Protein AF-A0A447MZA4-F1 (afdb_monomer_lite)

InterPro domains:
  IPR036866 Ribonuclease Z/Hydroxyacylglutathione hydrolase-like [G3DSA:3.60.15.10] (5-112)
  IPR050114 UPF0173/UPF0282/UlaG metal-dependent hydrolases [PTHR43546] (8-81)

Foldseek 3Di:
DEDEAEAFAAPPPDDDGDYLVVQQVVCQVVVHAEYEYDPRPDDPNGNDDNVSNVVVCVVPCVVVVRNYAYAYEDPPDDDDPPPCRPPRYDDDDPDCPCPPVDPDPDPDDPPD

Secondary structure (DSSP, 8-state):
-EEEEEB--PPTT---SB-HHHHHHHHHHTT-SEEEEESSSS-GGG---THHHHHHHHHHHHHHT---EE-B--TT----TTTTTT-SB-------TTTTSS----SSTT--

Structure (mmCIF, N/CA/C/O backbone):
data_AF-A0A447MZA4-F1
#
_entry.id   AF-A0A447MZA4-F1
#
loop_
_atom_site.group_PDB
_atom_site.id
_atom_site.type_symbol
_atom_site.label_atom_id
_atom_site.label_alt_id
_atom_site.label_comp_id
_atom_site.label_asym_id
_atom_site.label_entity_id
_atom_site.label_seq_id
_atom_site.pdbx_PDB_ins_code
_atom_site.Cartn_x
_atom_site.Cartn_y
_atom_site.Cartn_z
_atom_site.occupancy
_atom_site.B_iso_or_equiv
_atom_site.auth_seq_id
_atom_site.auth_comp_id
_atom_site.auth_asym_id
_atom_site.auth_atom_id
_atom_site.pdbx_PDB_model_num
ATOM 1 N N . MET A 1 1 ? -17.220 -7.919 -2.724 1.00 57.03 1 MET A N 1
ATOM 2 C CA . MET A 1 1 ? -17.164 -6.629 -3.440 1.00 57.03 1 MET A CA 1
ATOM 3 C C . MET A 1 1 ? -15.951 -5.874 -2.918 1.00 57.03 1 MET A C 1
ATOM 5 O O . MET A 1 1 ? -15.759 -5.883 -1.705 1.00 57.03 1 MET A O 1
ATOM 9 N N . SER A 1 2 ? -15.108 -5.330 -3.798 1.00 58.66 2 SER A N 1
ATOM 10 C CA . SER A 1 2 ? -13.998 -4.431 -3.444 1.00 58.66 2 SER A CA 1
ATOM 11 C C . SER A 1 2 ? -14.501 -2.986 -3.359 1.00 58.66 2 SER A C 1
ATOM 13 O O . SER A 1 2 ? -15.490 -2.643 -4.011 1.00 58.66 2 SER A O 1
ATOM 15 N N . ARG A 1 3 ? -13.853 -2.142 -2.546 1.00 74.75 3 ARG A N 1
ATOM 16 C CA . ARG A 1 3 ? -14.125 -0.695 -2.491 1.00 74.75 3 ARG A CA 1
ATOM 17 C C . ARG A 1 3 ? -12.820 0.106 -2.458 1.00 74.75 3 ARG A C 1
ATOM 19 O O . ARG A 1 3 ? -11.914 -0.241 -1.700 1.00 74.75 3 ARG A O 1
ATOM 26 N N . SER A 1 4 ? -12.763 1.164 -3.266 1.00 69.44 4 SER A N 1
ATOM 27 C CA . SER A 1 4 ? -11.599 2.049 -3.428 1.00 69.44 4 SER A CA 1
ATOM 28 C C . SER A 1 4 ? -11.858 3.402 -2.785 1.00 69.44 4 SER A C 1
ATOM 30 O O . SER A 1 4 ? -12.952 3.941 -2.958 1.00 69.44 4 SER A O 1
ATOM 32 N N . VAL A 1 5 ? -10.894 3.930 -2.021 1.00 73.62 5 VAL A N 1
ATOM 33 C CA . VAL A 1 5 ? -11.115 5.094 -1.143 1.00 73.62 5 VAL A CA 1
ATOM 34 C C . VAL A 1 5 ? -9.938 6.081 -1.049 1.00 73.62 5 VAL A C 1
ATOM 36 O O . VAL A 1 5 ? -8.780 5.677 -1.019 1.00 73.62 5 VAL A O 1
ATOM 39 N N . LEU A 1 6 ? -10.269 7.380 -0.988 1.00 71.12 6 LEU A N 1
ATOM 40 C CA . LEU A 1 6 ? -9.344 8.514 -0.916 1.00 71.12 6 LEU A CA 1
ATOM 41 C C . LEU A 1 6 ? -8.501 8.500 0.370 1.00 71.12 6 LEU A C 1
ATOM 43 O O . LEU A 1 6 ? -9.049 8.517 1.471 1.00 71.12 6 LEU A O 1
ATOM 47 N N . THR A 1 7 ? -7.181 8.558 0.228 1.00 77.19 7 THR A N 1
ATOM 48 C CA . THR A 1 7 ? -6.204 8.637 1.329 1.00 77.19 7 THR A CA 1
ATOM 49 C C . THR A 1 7 ? -5.083 9.623 0.975 1.00 77.19 7 THR A C 1
ATOM 51 O O . THR A 1 7 ? -4.893 9.940 -0.198 1.00 77.19 7 THR A O 1
ATOM 54 N N . GLY A 1 8 ? -4.387 10.155 1.976 1.00 77.25 8 GLY A N 1
ATOM 55 C CA . GLY A 1 8 ? -3.276 11.094 1.817 1.00 77.25 8 GLY A CA 1
ATOM 56 C C . GLY A 1 8 ? -2.870 11.695 3.161 1.00 77.25 8 GLY A C 1
ATOM 57 O O . GLY A 1 8 ? -3.692 11.745 4.079 1.00 77.25 8 GLY A O 1
ATOM 58 N N . GLU A 1 9 ? -1.624 12.156 3.270 1.00 87.94 9 GLU A N 1
ATOM 59 C CA . GLU A 1 9 ? -1.109 12.755 4.502 1.00 87.94 9 GLU A CA 1
ATOM 60 C C . GLU A 1 9 ? -1.449 14.241 4.494 1.00 87.94 9 GLU A C 1
ATOM 62 O O . GLU A 1 9 ? -0.945 15.010 3.675 1.00 87.94 9 GLU A O 1
ATOM 67 N N . ASN A 1 10 ? -2.383 14.646 5.353 1.00 89.19 10 ASN A N 1
ATOM 68 C CA . ASN A 1 10 ? -2.886 16.013 5.331 1.00 89.19 10 ASN A CA 1
ATOM 69 C C . ASN A 1 10 ? -1.829 16.993 5.880 1.00 89.19 10 ASN A C 1
ATOM 71 O O . ASN A 1 10 ? -1.351 16.800 7.001 1.00 89.19 10 ASN A O 1
ATOM 75 N N . PRO A 1 11 ? -1.521 18.101 5.176 1.00 90.12 11 PRO A N 1
ATOM 76 C CA . PRO A 1 11 ? -0.707 19.175 5.733 1.00 90.12 11 PRO A CA 1
ATOM 77 C C . PRO A 1 11 ? -1.287 19.725 7.037 1.00 90.12 11 PRO A C 1
ATOM 79 O O . PRO A 1 11 ? -2.503 19.757 7.240 1.00 90.12 11 PRO A O 1
ATOM 82 N N . ARG A 1 12 ? -0.417 20.238 7.912 1.00 88.62 12 ARG A N 1
ATOM 83 C CA . ARG A 1 12 ? -0.834 20.828 9.190 1.00 88.62 12 ARG A CA 1
ATOM 84 C C . ARG A 1 12 ? -1.907 21.903 8.974 1.00 88.62 12 ARG A C 1
ATOM 86 O O . ARG A 1 12 ? -1.669 22.893 8.291 1.00 88.62 12 ARG A O 1
ATOM 93 N N . GLY A 1 13 ? -3.053 21.730 9.633 1.00 90.62 13 GLY A N 1
ATOM 94 C CA . GLY A 1 13 ? -4.180 22.665 9.558 1.00 90.62 13 GLY A CA 1
ATOM 95 C C . GLY A 1 13 ? -5.139 22.420 8.389 1.00 90.62 13 GLY A C 1
ATOM 96 O O . GLY A 1 13 ? -6.087 23.183 8.238 1.00 90.62 13 GLY A O 1
ATOM 97 N N . ILE A 1 14 ? -4.925 21.367 7.595 1.00 91.94 14 ILE A N 1
ATOM 98 C CA . ILE A 1 14 ? -5.808 20.943 6.505 1.00 91.94 14 ILE A CA 1
ATOM 99 C C . ILE A 1 14 ? -6.418 19.579 6.843 1.00 91.94 14 ILE A C 1
ATOM 101 O O . ILE A 1 14 ? -5.805 18.743 7.503 1.00 91.94 14 ILE A O 1
ATOM 105 N N . THR A 1 15 ? -7.652 19.341 6.404 1.00 91.12 15 THR A N 1
ATOM 106 C CA . THR A 1 15 ? -8.291 18.021 6.461 1.00 91.12 15 THR A CA 1
ATOM 107 C C . THR A 1 15 ? -9.087 17.819 5.183 1.00 91.12 15 THR A C 1
ATOM 109 O O . THR A 1 15 ? -10.163 18.382 5.020 1.00 91.12 15 THR A O 1
ATOM 112 N N . ASP A 1 16 ? -8.517 17.045 4.266 1.00 93.31 16 ASP A N 1
ATOM 113 C CA . ASP A 1 16 ? -9.056 16.821 2.920 1.00 93.31 16 ASP A CA 1
ATOM 114 C C . ASP A 1 16 ? -9.038 15.329 2.519 1.00 93.31 16 ASP A C 1
ATOM 116 O O . ASP A 1 16 ? -9.764 14.897 1.621 1.00 93.31 16 ASP A O 1
ATOM 120 N N . LYS A 1 17 ? -8.234 14.502 3.202 1.00 92.19 17 LYS A N 1
ATOM 121 C CA . LYS A 1 17 ? -8.124 13.051 2.991 1.00 92.19 17 LYS A CA 1
ATOM 122 C C . LYS A 1 17 ? -8.322 12.278 4.290 1.00 92.19 17 LYS A C 1
ATOM 124 O O . LYS A 1 17 ? -8.039 12.787 5.373 1.00 92.19 17 LYS A O 1
ATOM 129 N N . MET A 1 18 ? -8.806 11.042 4.181 1.00 95.38 18 MET A N 1
ATOM 130 C CA . MET A 1 18 ? -8.933 10.155 5.339 1.00 95.38 18 MET A CA 1
ATOM 131 C C . MET A 1 18 ? -7.573 9.639 5.803 1.00 95.38 18 MET A C 1
ATOM 133 O O . MET A 1 18 ? -6.700 9.339 4.984 1.00 95.38 18 MET A O 1
ATOM 137 N N . THR A 1 19 ? -7.445 9.485 7.121 1.00 95.56 19 THR A N 1
ATOM 138 C CA . THR A 1 19 ? -6.277 8.871 7.761 1.00 95.56 19 THR A CA 1
ATOM 139 C C . THR A 1 19 ? -6.246 7.359 7.532 1.00 95.56 19 THR A C 1
ATOM 141 O O . THR A 1 19 ? -7.270 6.730 7.246 1.00 95.56 19 THR A O 1
ATOM 144 N N . SER A 1 20 ? -5.082 6.745 7.730 1.00 96.19 20 SER A N 1
ATOM 145 C CA . SER A 1 20 ? -4.882 5.289 7.710 1.00 96.19 20 SER A CA 1
ATOM 146 C C . SER A 1 20 ? -5.880 4.528 8.607 1.00 96.19 20 SER A C 1
ATOM 148 O O . SER A 1 20 ? -6.455 3.510 8.211 1.00 96.19 20 SER A O 1
ATOM 150 N N . ALA A 1 21 ? -6.143 5.045 9.809 1.00 97.31 21 ALA A N 1
ATOM 151 C CA . ALA A 1 21 ? -7.074 4.468 10.767 1.00 97.31 21 ALA A CA 1
ATOM 152 C C . ALA A 1 21 ? -8.530 4.580 10.296 1.00 97.31 21 ALA A C 1
ATOM 154 O O . ALA A 1 21 ? -9.302 3.632 10.475 1.00 97.31 21 ALA A O 1
ATOM 155 N N . ASP A 1 22 ? -8.903 5.702 9.675 1.00 97.25 22 ASP A N 1
ATOM 156 C CA . ASP A 1 22 ? -10.252 5.904 9.144 1.00 97.25 22 ASP A CA 1
ATOM 157 C C . ASP A 1 22 ? -10.531 5.004 7.938 1.00 97.25 22 ASP A C 1
ATOM 159 O O . ASP A 1 22 ? -11.633 4.468 7.833 1.00 97.25 22 ASP A O 1
ATOM 163 N N . ILE A 1 23 ? -9.526 4.723 7.098 1.00 97.00 23 ILE A N 1
ATOM 164 C CA . ILE A 1 23 ? -9.644 3.734 6.014 1.00 97.00 23 ILE A CA 1
ATOM 165 C C . ILE A 1 23 ? -10.037 2.353 6.564 1.00 97.00 23 ILE A C 1
ATOM 167 O O . ILE A 1 23 ? -10.928 1.701 6.013 1.00 97.00 23 ILE A O 1
ATOM 171 N N . LEU A 1 24 ? -9.437 1.912 7.676 1.00 97.88 24 LEU A N 1
ATOM 172 C CA . LEU A 1 24 ? -9.789 0.635 8.312 1.00 97.88 24 LEU A CA 1
ATOM 173 C C . LEU A 1 24 ? -11.201 0.653 8.911 1.00 97.88 24 LEU A C 1
ATOM 175 O O . LEU A 1 24 ? -11.964 -0.288 8.698 1.00 97.88 24 LEU A O 1
ATOM 179 N N . ARG A 1 25 ? -11.570 1.730 9.615 1.00 97.88 25 ARG A N 1
ATOM 180 C CA . ARG A 1 25 ? -12.918 1.889 10.197 1.00 97.88 25 ARG A CA 1
ATOM 181 C C . ARG A 1 25 ? -14.000 1.909 9.126 1.00 97.88 25 ARG A C 1
ATOM 183 O O . ARG A 1 25 ? -15.082 1.354 9.302 1.00 97.88 25 ARG A O 1
ATOM 190 N N . MET A 1 26 ? -13.715 2.543 7.999 1.00 97.62 26 MET A N 1
ATOM 191 C CA . MET A 1 26 ? -14.635 2.597 6.879 1.00 97.62 26 MET A CA 1
ATOM 192 C C . MET A 1 26 ? -14.741 1.234 6.182 1.00 97.62 26 MET A C 1
ATOM 194 O O . MET A 1 26 ? -15.845 0.824 5.826 1.00 97.62 26 MET A O 1
ATOM 198 N N . ALA A 1 27 ? -13.639 0.499 6.019 1.00 97.50 27 ALA A N 1
ATOM 199 C CA . ALA A 1 27 ? -13.677 -0.857 5.476 1.00 97.50 27 ALA A CA 1
ATOM 200 C C . ALA A 1 27 ? -14.528 -1.804 6.342 1.00 97.50 27 ALA A C 1
ATOM 202 O O . ALA A 1 27 ? -15.351 -2.552 5.805 1.00 97.50 27 ALA A O 1
ATOM 203 N N . GLU A 1 28 ? -14.382 -1.712 7.666 1.00 97.75 28 GLU A N 1
ATOM 204 C CA . GLU A 1 28 ? -15.240 -2.386 8.644 1.00 97.75 28 GLU A CA 1
ATOM 205 C C . GLU A 1 28 ? -16.710 -1.971 8.481 1.00 97.75 28 GLU A C 1
ATOM 207 O O . GLU A 1 28 ? -17.568 -2.822 8.258 1.00 97.75 28 GLU A O 1
ATOM 212 N N . SER A 1 29 ? -16.999 -0.666 8.482 1.00 97.75 29 SER A N 1
ATOM 213 C CA . SER A 1 29 ? -18.369 -0.134 8.379 1.00 97.75 29 SER A CA 1
ATOM 214 C C . SER A 1 29 ? -19.083 -0.544 7.087 1.00 97.75 29 SER A C 1
ATOM 216 O O . SER A 1 29 ? -20.292 -0.763 7.075 1.00 97.75 29 SER A O 1
ATOM 218 N N . LEU A 1 30 ? -18.344 -0.660 5.982 1.00 97.12 30 LEU A N 1
ATOM 219 C CA . LEU A 1 30 ? -18.890 -1.055 4.684 1.00 97.12 30 LEU A CA 1
ATOM 220 C C . LEU A 1 30 ? -18.976 -2.576 4.500 1.00 97.12 30 LEU A C 1
ATOM 222 O O . LEU A 1 30 ? -19.441 -3.018 3.447 1.00 97.12 30 LEU A O 1
ATOM 226 N N . ASN A 1 31 ? -18.518 -3.375 5.474 1.00 96.88 31 ASN A N 1
ATOM 227 C CA . ASN A 1 31 ? -18.420 -4.834 5.380 1.00 96.88 31 ASN A CA 1
ATOM 228 C C . ASN A 1 31 ? -17.760 -5.301 4.068 1.00 96.88 31 ASN A C 1
ATOM 230 O O . ASN A 1 31 ? -18.186 -6.276 3.434 1.00 96.88 31 ASN A O 1
ATOM 234 N N . THR A 1 32 ? -16.728 -4.574 3.624 1.00 97.19 32 THR A N 1
ATOM 235 C CA . THR A 1 32 ? -16.012 -4.911 2.388 1.00 97.19 32 THR A CA 1
ATOM 236 C C . THR A 1 32 ? -15.219 -6.209 2.554 1.00 97.19 32 THR A C 1
ATOM 238 O O . THR A 1 32 ? -15.065 -6.735 3.653 1.00 97.19 32 THR A O 1
ATOM 241 N N . LYS A 1 33 ? -14.719 -6.755 1.444 1.00 98.06 33 LYS A N 1
ATOM 242 C CA . LYS A 1 33 ? -13.740 -7.857 1.465 1.00 98.06 33 LYS A CA 1
ATOM 243 C C . LYS A 1 33 ? -12.326 -7.378 1.167 1.00 98.06 33 LYS A C 1
ATOM 245 O O . LYS A 1 33 ? -11.371 -7.957 1.672 1.00 98.06 33 LYS A O 1
ATOM 250 N N . VAL A 1 34 ? -12.204 -6.306 0.391 1.00 98.06 34 VAL A N 1
ATOM 251 C CA . VAL A 1 34 ? -10.929 -5.672 0.052 1.00 98.06 34 VAL A CA 1
ATOM 252 C C . VAL A 1 34 ? -11.096 -4.162 0.161 1.00 98.06 34 VAL A C 1
ATOM 254 O O . VAL A 1 34 ? -12.107 -3.623 -0.308 1.00 98.06 34 VAL A O 1
ATOM 257 N N . VAL A 1 35 ? -10.124 -3.494 0.778 1.00 98.06 35 VAL A N 1
ATOM 258 C CA . VAL A 1 35 ? -10.022 -2.030 0.821 1.00 98.06 35 VAL A CA 1
ATOM 259 C C . VAL A 1 35 ? -8.785 -1.579 0.050 1.00 98.06 35 VAL A C 1
ATOM 261 O O . VAL A 1 35 ? -7.690 -2.076 0.300 1.00 98.06 35 VAL A O 1
ATOM 264 N N . ILE A 1 36 ? -8.976 -0.665 -0.904 1.00 97.81 36 ILE A N 1
ATOM 265 C CA . ILE A 1 36 ? -7.915 -0.174 -1.793 1.00 97.81 36 ILE A CA 1
ATOM 266 C C . ILE A 1 36 ? -7.751 1.341 -1.587 1.00 97.81 36 ILE A C 1
ATOM 268 O O . ILE A 1 36 ? -8.653 2.092 -1.974 1.00 97.81 36 ILE A O 1
ATOM 272 N N . PRO A 1 37 ? -6.654 1.822 -0.975 1.00 96.38 37 PRO A N 1
ATOM 273 C CA . PRO A 1 37 ? -6.345 3.248 -0.942 1.00 96.38 37 PRO A CA 1
ATOM 274 C C . PRO A 1 37 ? -6.058 3.790 -2.356 1.00 96.38 37 PRO A C 1
ATOM 276 O O . PRO A 1 37 ? -5.312 3.174 -3.110 1.00 96.38 37 PRO A O 1
ATOM 279 N N . PHE A 1 38 ? -6.605 4.957 -2.711 1.00 93.88 38 PHE A N 1
ATOM 280 C CA . PHE 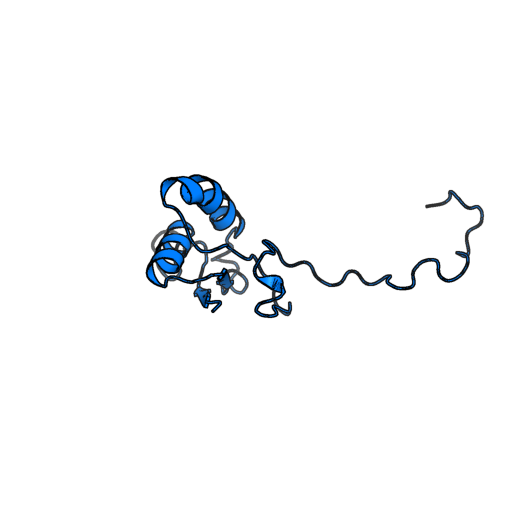A 1 38 ? -6.268 5.718 -3.930 1.00 93.88 38 PHE A CA 1
ATOM 281 C C . PHE A 1 38 ? -6.204 7.226 -3.635 1.00 93.88 38 PHE A C 1
ATOM 283 O O . PHE A 1 38 ? -6.542 7.644 -2.527 1.00 93.88 38 PHE A O 1
ATOM 290 N N . HIS A 1 39 ? -5.759 8.039 -4.600 1.00 94.19 39 HIS A N 1
ATOM 291 C CA . HIS A 1 39 ? -5.590 9.498 -4.484 1.00 94.19 39 HIS A CA 1
ATOM 292 C C . HIS A 1 39 ? -4.441 9.945 -3.546 1.00 94.19 39 HIS A C 1
ATOM 294 O O . HIS A 1 39 ? -4.190 11.140 -3.391 1.00 94.19 39 HIS A O 1
ATOM 300 N N . HIS A 1 40 ? -3.677 9.012 -2.977 1.00 91.56 40 HIS A N 1
ATOM 301 C CA . HIS A 1 40 ? -2.423 9.324 -2.274 1.00 91.56 40 HIS A CA 1
ATOM 302 C C . HIS A 1 40 ? -1.257 9.606 -3.240 1.00 91.56 40 HIS A C 1
ATOM 304 O O . HIS A 1 40 ? -0.180 10.005 -2.814 1.00 91.56 40 HIS A O 1
ATOM 310 N N . ASP A 1 41 ? -1.462 9.370 -4.534 1.00 89.94 41 ASP A N 1
ATOM 311 C CA . ASP A 1 41 ? -0.449 9.322 -5.587 1.00 89.94 41 ASP A CA 1
ATOM 312 C C . ASP A 1 41 ? -0.254 10.648 -6.340 1.00 89.94 41 ASP A C 1
ATOM 314 O O . ASP A 1 41 ? 0.791 10.863 -6.948 1.00 89.94 41 ASP A O 1
ATOM 318 N N . ILE A 1 42 ? -1.250 11.539 -6.320 1.00 92.44 42 ILE A N 1
ATOM 319 C CA . ILE A 1 42 ? -1.350 12.616 -7.318 1.00 92.44 42 ILE A CA 1
ATOM 320 C C . ILE A 1 42 ? -0.797 13.975 -6.849 1.00 92.44 42 ILE A C 1
ATOM 322 O O . ILE A 1 42 ? -0.500 14.836 -7.675 1.00 92.44 42 ILE A O 1
ATOM 326 N N . TRP A 1 43 ? -0.654 14.185 -5.535 1.00 92.81 43 TRP A N 1
ATOM 327 C CA . TRP A 1 43 ? -0.282 15.479 -4.948 1.00 92.81 43 TRP A CA 1
ATOM 328 C C . TRP A 1 43 ? 0.964 15.361 -4.071 1.00 92.81 43 TRP A C 1
ATOM 330 O O . TRP A 1 43 ? 0.948 14.690 -3.041 1.00 92.81 43 TRP A O 1
ATOM 340 N N . SER A 1 44 ? 2.031 16.076 -4.434 1.00 91.00 44 SER A N 1
ATOM 341 C CA . SER A 1 44 ? 3.311 16.042 -3.712 1.00 91.00 44 SER A CA 1
ATOM 342 C C . SER A 1 44 ? 3.207 16.533 -2.265 1.00 91.00 44 SER A C 1
ATOM 344 O O . SER A 1 44 ? 3.846 15.981 -1.377 1.00 91.00 44 SER A O 1
ATOM 346 N N . ASN A 1 45 ? 2.363 17.532 -1.999 1.00 91.25 45 ASN A N 1
ATOM 347 C CA . ASN A 1 45 ? 2.113 18.056 -0.655 1.00 91.25 45 ASN A CA 1
ATOM 348 C C . ASN A 1 45 ? 1.229 17.145 0.217 1.00 91.25 45 ASN A C 1
ATOM 350 O O . ASN A 1 45 ? 1.000 17.485 1.372 1.00 91.25 45 ASN A O 1
ATOM 354 N N . PHE A 1 46 ? 0.745 16.022 -0.321 1.00 93.31 46 PHE A N 1
ATOM 355 C CA . PHE A 1 46 ? -0.024 14.999 0.397 1.00 93.31 46 PHE A CA 1
ATOM 356 C C . PHE A 1 46 ? 0.653 13.620 0.358 1.00 93.31 46 PHE A C 1
ATOM 358 O O . PHE A 1 46 ? -0.017 12.605 0.564 1.00 93.31 46 PHE A O 1
ATOM 365 N N . GLN A 1 47 ? 1.960 13.568 0.069 1.00 93.00 47 GLN A N 1
ATOM 366 C CA . GLN A 1 47 ? 2.717 12.320 -0.007 1.00 93.00 47 GLN A CA 1
ATOM 367 C C . GLN A 1 47 ? 2.497 11.476 1.258 1.00 93.00 47 GLN A C 1
ATOM 369 O O . GLN A 1 47 ? 2.887 11.871 2.354 1.00 93.00 47 GLN A O 1
ATOM 374 N N . ALA A 1 48 ? 1.873 10.312 1.083 1.00 93.25 48 ALA A N 1
ATOM 375 C CA . ALA A 1 48 ? 1.527 9.380 2.151 1.00 93.25 48 ALA A CA 1
ATOM 376 C C . ALA A 1 48 ? 2.257 8.045 1.992 1.00 93.25 48 ALA A C 1
ATOM 378 O O . ALA A 1 48 ? 2.693 7.692 0.894 1.00 93.25 48 ALA A O 1
ATOM 379 N N . ASP A 1 49 ? 2.317 7.283 3.085 1.00 96.00 49 ASP A N 1
ATOM 380 C CA . ASP A 1 49 ? 2.786 5.899 3.097 1.00 96.00 49 ASP A CA 1
ATOM 381 C C . ASP A 1 49 ? 1.607 4.918 3.289 1.00 96.00 49 ASP A C 1
ATOM 383 O O . ASP A 1 49 ? 1.110 4.742 4.407 1.00 96.00 49 ASP A O 1
ATOM 387 N N . PRO A 1 50 ? 1.148 4.226 2.226 1.00 95.69 50 PRO A N 1
ATOM 388 C CA . PRO A 1 50 ? 0.091 3.220 2.330 1.00 95.69 50 PRO A CA 1
ATOM 389 C C . PRO A 1 50 ? 0.421 2.040 3.259 1.00 95.69 50 PRO A C 1
ATOM 391 O O . PRO A 1 50 ? -0.504 1.344 3.693 1.00 95.69 50 PRO A O 1
ATOM 394 N N . GLN A 1 51 ? 1.696 1.800 3.597 1.00 97.62 51 GLN A N 1
ATOM 395 C CA . GLN A 1 51 ? 2.079 0.741 4.537 1.00 97.62 51 GLN A CA 1
ATOM 396 C C . GLN A 1 51 ? 1.539 0.987 5.945 1.00 97.62 51 GLN A C 1
ATOM 398 O O . GLN A 1 51 ? 1.300 0.032 6.685 1.00 97.62 51 GLN A O 1
ATOM 403 N N . GLU A 1 52 ? 1.231 2.2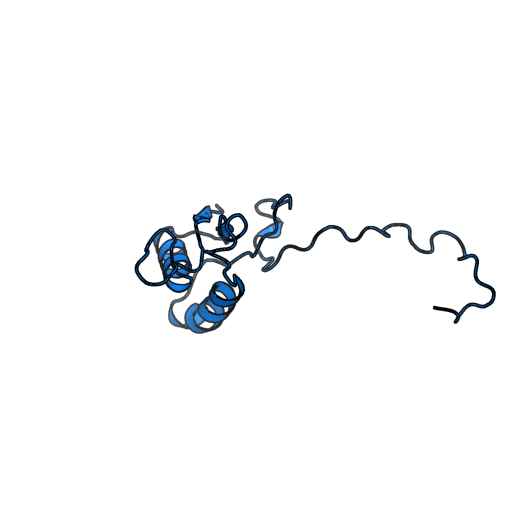33 6.307 1.00 97.81 52 GLU A N 1
ATOM 404 C CA . GLU A 1 52 ? 0.588 2.537 7.583 1.00 97.81 52 GLU A CA 1
ATOM 405 C C . GLU A 1 52 ? -0.746 1.781 7.739 1.00 97.81 52 GLU A C 1
ATOM 407 O O . GLU A 1 52 ? -1.032 1.200 8.790 1.00 97.81 52 GLU A O 1
ATOM 412 N N . ILE A 1 53 ? -1.534 1.686 6.660 1.00 97.69 53 ILE A N 1
ATOM 413 C CA . ILE A 1 53 ? -2.795 0.930 6.632 1.00 97.69 53 ILE A CA 1
ATOM 414 C C . ILE A 1 53 ? -2.524 -0.561 6.875 1.00 97.69 53 ILE A C 1
ATOM 416 O O . ILE A 1 53 ? -3.248 -1.206 7.636 1.00 97.69 53 ILE A O 1
ATOM 420 N N . ARG A 1 54 ? -1.476 -1.114 6.250 1.00 97.56 54 ARG A N 1
ATOM 421 C CA . ARG A 1 54 ? -1.080 -2.525 6.381 1.00 97.56 54 ARG A CA 1
ATOM 422 C C . ARG A 1 54 ? -0.661 -2.854 7.812 1.00 97.56 54 ARG A C 1
ATOM 424 O O . ARG A 1 54 ? -1.137 -3.850 8.362 1.00 97.56 54 ARG A O 1
ATOM 431 N N . VAL A 1 55 ? 0.179 -2.014 8.411 1.00 98.38 55 VAL A N 1
ATOM 432 C CA . VAL A 1 55 ? 0.671 -2.172 9.785 1.00 98.38 55 VAL A CA 1
ATOM 433 C C . VAL A 1 55 ? -0.482 -2.073 10.782 1.00 98.38 55 VAL A C 1
ATOM 435 O O . VAL A 1 55 ? -0.674 -2.978 11.595 1.00 98.38 55 VAL A O 1
ATOM 438 N N . LEU A 1 56 ? -1.316 -1.031 10.688 1.00 98.31 56 LEU A N 1
ATOM 439 C CA . LEU A 1 56 ? -2.471 -0.872 11.575 1.00 98.31 56 LEU A CA 1
ATOM 440 C C . LEU A 1 56 ? -3.489 -2.005 11.420 1.00 98.31 56 LEU A C 1
ATOM 442 O O . LEU A 1 56 ? -4.117 -2.402 12.406 1.00 98.31 56 LEU A O 1
ATOM 446 N N . TRP A 1 57 ? -3.662 -2.527 10.204 1.00 98.50 57 TRP A N 1
ATOM 447 C CA . TRP A 1 57 ? -4.510 -3.688 9.965 1.00 98.50 57 TRP A CA 1
ATOM 448 C C . TRP A 1 57 ? -3.962 -4.924 10.678 1.00 98.50 57 TRP A C 1
ATOM 450 O O . TRP A 1 57 ? -4.720 -5.560 11.405 1.00 98.50 57 TRP A O 1
ATOM 460 N N . GLU A 1 58 ? -2.663 -5.228 10.559 1.00 98.44 58 GLU A N 1
ATOM 461 C CA . GLU A 1 58 ? -2.043 -6.357 11.278 1.00 98.44 58 GLU A CA 1
ATOM 462 C C . GLU A 1 58 ? -2.221 -6.242 12.791 1.00 98.44 58 GLU A C 1
ATOM 464 O O . GLU A 1 58 ? -2.591 -7.208 13.452 1.00 98.44 58 GLU A O 1
ATOM 469 N N . MET A 1 59 ? -2.050 -5.039 13.340 1.00 98.56 59 MET A N 1
ATOM 470 C CA . MET A 1 59 ? -2.208 -4.802 14.776 1.00 98.56 59 MET A CA 1
ATOM 471 C C . MET A 1 59 ? -3.647 -5.005 15.283 1.00 98.56 59 MET A C 1
ATOM 473 O O . MET A 1 59 ? -3.847 -5.264 16.473 1.00 98.56 59 MET A O 1
ATOM 477 N N . LYS A 1 60 ? -4.662 -4.831 14.424 1.00 98.31 60 LYS A N 1
ATOM 478 C CA . LYS A 1 60 ? -6.079 -4.763 14.830 1.00 98.31 60 LYS A CA 1
ATOM 479 C C . LYS A 1 60 ? -6.932 -5.940 14.360 1.00 98.31 60 LYS A C 1
ATOM 481 O O . LYS A 1 60 ? -7.931 -6.233 15.021 1.00 98.31 60 LYS A O 1
ATOM 486 N N . LYS A 1 61 ? -6.567 -6.609 13.260 1.00 98.12 61 LYS A N 1
ATOM 487 C CA . LYS A 1 61 ? -7.427 -7.577 12.554 1.00 98.12 61 LYS A CA 1
ATOM 488 C C . LYS A 1 61 ? -7.945 -8.697 13.454 1.00 98.12 61 LYS A C 1
ATOM 490 O O . LYS A 1 61 ? -9.124 -9.017 13.375 1.00 98.12 61 LYS A O 1
ATOM 495 N N . ASP A 1 62 ? -7.107 -9.244 14.336 1.00 98.25 62 ASP A N 1
ATOM 496 C CA . ASP A 1 62 ? -7.473 -10.404 15.156 1.00 98.25 62 ASP A CA 1
ATOM 497 C C . ASP A 1 62 ? -8.343 -9.982 16.342 1.00 98.25 62 ASP A C 1
ATOM 499 O O . ASP A 1 62 ? -9.320 -10.645 16.688 1.00 98.25 62 ASP A O 1
ATOM 503 N N . ARG A 1 63 ? -8.031 -8.818 16.925 1.00 98.31 63 ARG A N 1
ATOM 504 C CA . ARG A 1 63 ? -8.779 -8.249 18.050 1.00 98.31 63 ARG A CA 1
ATOM 505 C C . ARG A 1 63 ? -10.184 -7.817 17.640 1.00 98.31 63 ARG A C 1
ATOM 507 O O . ARG A 1 63 ? -11.129 -8.061 18.381 1.00 98.31 63 ARG A O 1
ATOM 514 N N . LEU A 1 64 ? -10.305 -7.172 16.480 1.00 98.00 64 LEU A N 1
ATOM 515 C CA . LEU A 1 64 ? -11.569 -6.637 15.962 1.00 98.00 64 LEU A CA 1
ATOM 516 C C . LEU A 1 64 ? -12.264 -7.585 14.975 1.00 98.00 64 LEU A C 1
ATOM 518 O O . LEU A 1 64 ? -13.367 -7.300 14.525 1.00 98.00 64 LEU A O 1
ATOM 522 N N . LYS A 1 65 ? -11.649 -8.733 14.664 1.00 97.75 65 LYS A N 1
ATOM 523 C CA . LYS A 1 65 ? -12.150 -9.734 13.708 1.00 97.75 65 LYS A CA 1
ATOM 524 C C . LYS A 1 65 ? -12.466 -9.132 12.334 1.00 97.75 65 LYS A C 1
ATOM 526 O O . LYS A 1 65 ? -13.519 -9.399 11.754 1.00 97.75 65 LYS A O 1
ATOM 531 N N . TYR A 1 66 ? -11.552 -8.320 11.804 1.00 98.25 66 TYR A N 1
ATOM 532 C CA . TYR A 1 66 ? -11.737 -7.684 10.500 1.00 98.25 66 TYR A CA 1
ATOM 533 C C . TYR A 1 66 ? -11.951 -8.723 9.390 1.00 98.25 66 TYR A C 1
ATOM 535 O O . TYR A 1 66 ? -11.128 -9.608 9.167 1.00 98.25 66 TYR A O 1
ATOM 543 N N . GLY A 1 67 ? -13.060 -8.579 8.658 1.00 97.31 67 GLY A N 1
ATOM 544 C CA . GLY A 1 67 ? -13.456 -9.462 7.554 1.00 97.31 67 GLY A CA 1
ATOM 545 C C . GLY A 1 67 ? -12.952 -9.037 6.169 1.00 97.31 67 GLY A C 1
ATOM 546 O O . GLY A 1 67 ? -13.488 -9.512 5.163 1.00 97.31 67 GLY A O 1
ATOM 547 N N . PHE A 1 68 ? -11.978 -8.124 6.115 1.00 98.25 68 PHE A N 1
ATOM 548 C CA . PHE A 1 68 ? -11.420 -7.536 4.896 1.00 98.25 68 PHE A CA 1
ATOM 549 C C . PHE A 1 68 ? -9.888 -7.538 4.917 1.00 98.25 68 PHE A C 1
ATOM 551 O O . PHE A 1 68 ? -9.287 -7.590 5.989 1.00 98.25 68 PHE A O 1
ATOM 558 N N . LYS A 1 69 ? -9.264 -7.418 3.740 1.00 98.19 69 LYS A N 1
ATOM 559 C CA . LYS A 1 69 ? -7.814 -7.225 3.572 1.00 98.19 69 LYS A CA 1
ATOM 560 C C . LYS A 1 69 ? -7.504 -5.894 2.870 1.00 98.19 69 LYS A C 1
ATOM 562 O O . LYS A 1 69 ? -8.254 -5.515 1.9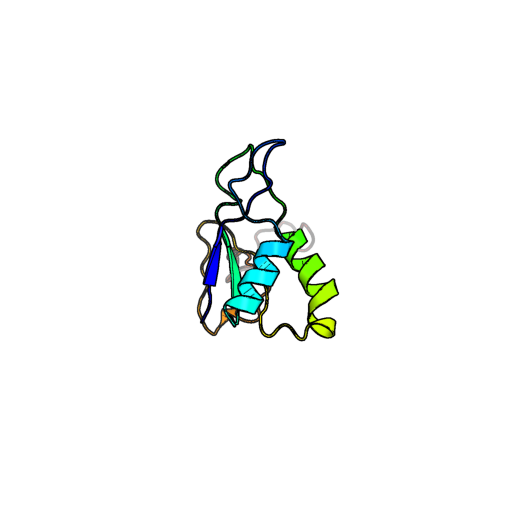65 1.00 98.19 69 LYS A O 1
ATOM 567 N N . PRO A 1 70 ? -6.446 -5.165 3.266 1.00 97.88 70 PRO A N 1
ATOM 568 C CA . PRO A 1 70 ? -5.949 -4.041 2.483 1.00 97.88 70 PRO A CA 1
ATOM 569 C C . PRO A 1 70 ? -5.213 -4.538 1.232 1.00 97.88 70 PRO A C 1
ATOM 571 O O . PRO A 1 70 ? -4.539 -5.564 1.288 1.00 97.88 70 PRO A O 1
ATOM 574 N N . PHE A 1 71 ? -5.325 -3.798 0.130 1.00 98.31 71 PHE A N 1
ATOM 575 C CA . PHE A 1 71 ? -4.557 -4.024 -1.095 1.00 98.31 71 PHE A CA 1
ATOM 576 C C . PHE A 1 71 ? -3.924 -2.708 -1.558 1.00 98.31 71 PHE A C 1
ATOM 578 O O . PHE A 1 71 ? -4.638 -1.784 -1.946 1.00 98.31 71 PHE A O 1
ATOM 585 N N . ILE A 1 72 ? -2.597 -2.614 -1.494 1.00 97.56 72 ILE A N 1
ATOM 586 C CA . ILE A 1 72 ? -1.817 -1.448 -1.920 1.00 97.56 72 ILE A CA 1
ATOM 587 C C . ILE A 1 72 ? -1.598 -1.548 -3.427 1.00 97.56 72 ILE A C 1
ATOM 589 O O . ILE A 1 72 ? -0.989 -2.499 -3.921 1.00 97.56 72 ILE A O 1
ATOM 593 N N . TRP A 1 73 ? -2.116 -0.566 -4.159 1.00 97.44 73 TRP A N 1
ATOM 594 C CA . TRP A 1 73 ? -2.092 -0.556 -5.617 1.00 97.44 73 TRP A CA 1
ATOM 595 C C . TRP A 1 73 ? -1.058 0.425 -6.171 1.00 97.44 73 TRP A C 1
ATOM 597 O O . TRP A 1 73 ? -0.429 1.169 -5.426 1.00 97.44 73 TRP A O 1
ATOM 607 N N . GLN A 1 74 ? -0.888 0.417 -7.491 1.00 95.88 74 GLN A N 1
ATOM 608 C CA . GLN A 1 74 ? -0.019 1.339 -8.217 1.00 95.88 74 GLN A CA 1
ATOM 609 C C . GLN A 1 74 ? -0.761 1.884 -9.442 1.00 95.88 74 GLN A C 1
ATOM 611 O O . GLN A 1 74 ? -1.598 1.191 -10.030 1.00 95.88 74 GLN A O 1
ATOM 616 N N . VAL A 1 75 ? -0.464 3.130 -9.816 1.00 95.94 75 VAL A N 1
ATOM 617 C CA . VAL A 1 75 ? -1.147 3.858 -10.897 1.00 95.94 75 VAL A CA 1
ATOM 618 C C . VAL A 1 75 ? -0.994 3.135 -12.237 1.00 95.94 75 VAL A C 1
ATOM 620 O O . VAL A 1 75 ? 0.109 2.892 -12.703 1.00 95.94 75 VAL A O 1
ATOM 623 N N . GLY A 1 76 ? -2.108 2.801 -12.890 1.00 95.88 76 GLY A N 1
ATOM 624 C CA . GLY A 1 76 ? -2.099 2.037 -14.147 1.00 95.88 76 GLY A CA 1
ATOM 625 C C . GLY A 1 76 ? -1.972 0.519 -13.966 1.00 95.88 76 GLY A C 1
ATOM 626 O O . GLY A 1 76 ? -1.986 -0.216 -14.952 1.00 95.88 76 GLY A O 1
ATOM 627 N N . GLY A 1 77 ? -1.890 0.029 -12.726 1.00 96.19 77 GLY A N 1
ATOM 628 C CA . GLY A 1 77 ? -1.973 -1.395 -12.429 1.00 96.19 77 GLY A CA 1
ATOM 629 C C . GLY A 1 77 ? -3.365 -1.980 -12.680 1.00 96.19 77 GLY A C 1
ATOM 630 O O . GLY A 1 77 ? -4.358 -1.265 -12.800 1.00 96.19 77 GLY A O 1
ATOM 631 N N . LYS A 1 78 ? -3.451 -3.314 -12.728 1.00 97.19 78 LYS A N 1
ATOM 632 C CA . LYS A 1 78 ? -4.714 -4.061 -12.860 1.00 97.19 78 LYS A CA 1
ATOM 633 C C . LYS A 1 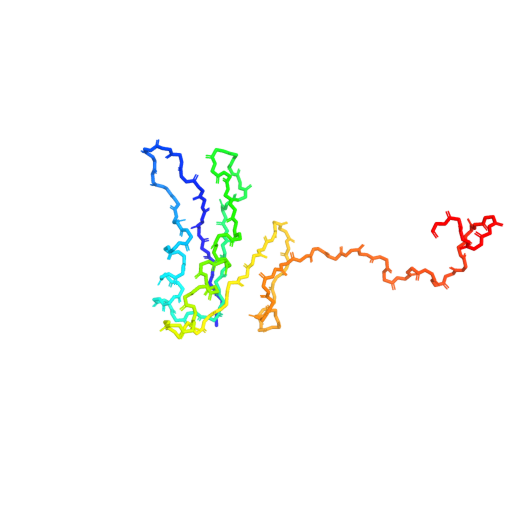78 ? -5.060 -4.766 -11.547 1.00 97.19 78 LYS A C 1
ATOM 635 O O . LYS A 1 78 ? -4.175 -5.292 -10.883 1.00 97.19 78 LYS A O 1
ATOM 640 N N . PHE A 1 79 ? -6.348 -4.798 -11.208 1.00 97.44 79 PHE A N 1
ATOM 641 C CA . PHE A 1 79 ? -6.905 -5.602 -10.120 1.00 97.44 79 PHE A CA 1
ATOM 642 C C . PHE A 1 79 ? -8.139 -6.350 -10.632 1.00 97.44 79 PHE A C 1
ATOM 644 O O . PHE A 1 79 ? -9.048 -5.747 -11.204 1.00 97.44 79 PHE A O 1
ATOM 651 N N . THR A 1 80 ? -8.182 -7.660 -10.422 1.00 97.62 80 THR A N 1
ATOM 652 C CA . THR A 1 80 ? -9.227 -8.555 -10.919 1.00 97.62 80 THR A CA 1
ATOM 653 C C . THR A 1 80 ? -9.946 -9.208 -9.745 1.00 97.62 80 THR A C 1
ATOM 655 O O . THR A 1 80 ? -9.405 -10.070 -9.057 1.00 97.62 80 THR A O 1
ATOM 658 N N . TRP A 1 81 ? -11.206 -8.841 -9.514 1.00 95.75 81 TRP A N 1
ATOM 659 C CA . TRP A 1 81 ? -12.040 -9.505 -8.510 1.00 95.75 81 TRP A CA 1
ATOM 660 C C . TRP A 1 81 ? -12.679 -10.785 -9.080 1.00 95.75 81 TRP A C 1
ATOM 662 O O . TRP A 1 81 ? -13.208 -10.730 -10.190 1.00 95.75 81 TRP A O 1
ATOM 672 N N . PRO A 1 82 ? -12.730 -11.913 -8.340 1.00 96.94 82 PRO A N 1
ATOM 673 C CA . PRO A 1 82 ? -12.190 -12.166 -6.995 1.00 96.94 82 PRO A CA 1
ATOM 674 C C . PRO A 1 82 ? -10.754 -12.728 -6.972 1.00 96.94 82 PRO A C 1
ATOM 676 O O . PRO A 1 82 ? -10.302 -13.151 -5.907 1.00 96.94 82 PRO A O 1
ATOM 679 N N . LEU A 1 83 ? -10.071 -12.786 -8.119 1.00 97.88 83 LEU A N 1
ATOM 680 C CA . LEU A 1 83 ? -8.775 -13.455 -8.281 1.00 97.88 83 LEU A CA 1
ATOM 681 C C . LEU A 1 83 ? -7.698 -12.849 -7.369 1.00 97.88 83 LEU A C 1
ATOM 683 O O . LEU A 1 83 ? -7.043 -13.579 -6.635 1.00 97.88 83 LEU A O 1
ATOM 687 N N . ASP A 1 84 ? -7.603 -11.521 -7.329 1.00 97.62 84 ASP A N 1
ATOM 688 C CA . ASP A 1 84 ? -6.527 -10.805 -6.633 1.00 97.62 84 ASP A CA 1
ATOM 689 C C . ASP A 1 84 ? -6.880 -10.436 -5.181 1.00 97.62 84 ASP A C 1
ATOM 691 O O . ASP A 1 84 ? -6.134 -9.726 -4.512 1.00 97.62 84 ASP A O 1
ATOM 695 N N . LYS A 1 85 ? -8.027 -10.901 -4.658 1.00 96.94 85 LYS A N 1
ATOM 696 C CA . LYS A 1 85 ? -8.579 -10.449 -3.362 1.00 96.94 85 LYS A CA 1
ATOM 697 C C . LYS A 1 85 ? -7.691 -10.732 -2.145 1.00 96.94 85 LYS A C 1
ATOM 699 O O . LYS A 1 85 ? -7.901 -10.137 -1.091 1.00 96.94 85 LYS A O 1
ATOM 704 N N . ASP A 1 86 ? -6.798 -11.710 -2.265 1.00 97.56 86 ASP A N 1
ATOM 705 C CA . ASP A 1 86 ? -5.927 -12.167 -1.183 1.00 97.56 86 ASP A CA 1
ATOM 706 C C . ASP A 1 86 ? -4.507 -11.604 -1.289 1.00 97.56 86 ASP A C 1
ATOM 708 O O . ASP A 1 86 ? -3.731 -11.768 -0.346 1.00 97.56 86 ASP A O 1
ATOM 712 N N . ASN A 1 87 ? -4.193 -10.917 -2.392 1.00 97.50 87 ASN A N 1
ATOM 713 C CA . ASN A 1 87 ? -2.944 -10.189 -2.549 1.00 97.50 87 ASN A CA 1
ATOM 714 C C . ASN A 1 87 ? -2.974 -8.960 -1.632 1.00 97.50 87 ASN A C 1
ATOM 716 O O . ASN A 1 87 ? -4.027 -8.358 -1.425 1.00 97.50 87 ASN A O 1
ATOM 720 N N . PHE A 1 88 ? -1.821 -8.586 -1.080 1.00 97.44 88 PHE A N 1
ATOM 721 C CA . PHE A 1 88 ? -1.690 -7.375 -0.260 1.00 97.44 88 PHE A CA 1
ATOM 722 C C . PHE A 1 88 ? -1.105 -6.203 -1.040 1.00 97.44 88 PHE A C 1
ATOM 724 O O . PHE A 1 88 ? -1.413 -5.055 -0.736 1.00 97.44 88 PHE A O 1
ATOM 731 N N . GLU A 1 89 ? -0.270 -6.482 -2.036 1.00 97.75 89 GLU A N 1
ATOM 732 C CA . GLU A 1 89 ? 0.467 -5.467 -2.779 1.00 97.75 89 GLU A CA 1
ATOM 733 C C . GLU A 1 89 ? 0.473 -5.826 -4.259 1.00 97.75 89 GLU A C 1
ATOM 735 O O . GLU A 1 89 ? 0.644 -6.988 -4.639 1.00 97.75 89 GLU A O 1
ATOM 740 N N . TYR A 1 90 ? 0.267 -4.818 -5.094 1.00 97.94 90 TYR A N 1
ATOM 741 C CA . TYR A 1 90 ? 0.456 -4.927 -6.527 1.00 97.94 90 TYR A CA 1
ATOM 742 C C . TYR A 1 90 ? 1.925 -4.725 -6.891 1.00 97.94 90 TYR A C 1
ATOM 744 O O . TYR A 1 90 ? 2.568 -3.783 -6.431 1.00 97.94 90 TYR A O 1
ATOM 752 N N . HIS A 1 91 ? 2.407 -5.542 -7.822 1.00 98.06 91 HIS A N 1
ATOM 753 C CA . HIS A 1 91 ? 3.662 -5.313 -8.519 1.00 98.06 91 HIS A CA 1
ATOM 754 C C . HIS A 1 91 ? 3.414 -5.363 -10.028 1.00 98.06 91 HIS A C 1
ATOM 756 O O . HIS A 1 91 ? 2.650 -6.203 -10.507 1.00 98.06 91 HIS A O 1
ATOM 762 N N . TYR A 1 92 ? 4.067 -4.482 -10.788 1.00 97.69 92 TYR A N 1
ATOM 763 C CA . TYR A 1 92 ? 3.976 -4.508 -12.249 1.00 97.69 92 TYR A CA 1
ATOM 764 C C . TYR A 1 92 ? 4.542 -5.817 -12.821 1.00 97.69 92 TYR A C 1
ATOM 766 O O . TYR A 1 92 ? 5.501 -6.358 -12.254 1.00 97.69 92 TYR A O 1
ATOM 774 N N . PRO A 1 93 ? 4.005 -6.317 -13.951 1.00 97.06 93 PRO A N 1
ATOM 775 C CA . PRO A 1 93 ? 4.656 -7.374 -14.716 1.00 97.06 93 PRO A CA 1
ATOM 776 C C . PRO A 1 93 ? 6.119 -7.006 -14.982 1.00 97.06 93 PRO A C 1
ATOM 778 O O . PRO A 1 93 ? 6.404 -5.913 -15.469 1.00 97.06 93 PRO A O 1
ATOM 781 N N . ARG A 1 94 ? 7.048 -7.897 -14.619 1.00 96.69 94 ARG A N 1
ATOM 782 C CA . ARG A 1 94 ? 8.495 -7.634 -14.729 1.00 96.69 94 ARG 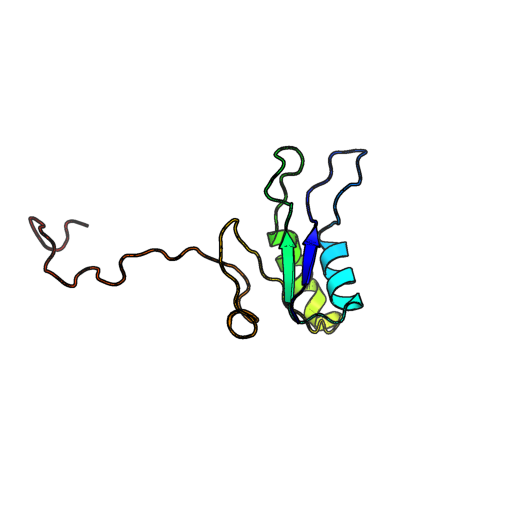A CA 1
ATOM 783 C C . ARG A 1 94 ? 9.072 -7.974 -16.106 1.00 96.69 94 ARG A C 1
ATOM 785 O O . ARG A 1 94 ? 10.229 -7.656 -16.351 1.00 96.69 94 ARG A O 1
ATOM 792 N N . GLY A 1 95 ? 8.274 -8.584 -16.984 1.00 95.25 95 GLY A N 1
ATOM 793 C CA . GLY A 1 95 ? 8.731 -9.124 -18.263 1.00 95.25 95 GLY A CA 1
ATOM 794 C C . GLY A 1 95 ? 9.653 -10.329 -18.073 1.00 95.25 95 GLY A C 1
ATOM 795 O O . GLY A 1 95 ? 9.633 -10.958 -17.015 1.00 95.25 95 GLY A O 1
ATOM 796 N N . PHE A 1 96 ? 10.482 -10.604 -19.087 1.00 93.88 96 PHE A N 1
ATOM 797 C CA . PHE A 1 96 ? 11.435 -11.724 -19.107 1.00 93.88 96 PHE A CA 1
ATOM 798 C C . PHE A 1 96 ? 10.779 -13.113 -19.050 1.00 93.88 96 PHE A C 1
ATOM 800 O O . PHE A 1 96 ? 11.424 -14.080 -18.647 1.00 93.88 96 PHE A O 1
ATOM 807 N N . ASP A 1 97 ? 9.519 -13.225 -19.478 1.00 94.75 97 ASP A N 1
ATOM 808 C CA . ASP A 1 97 ? 8.775 -14.493 -19.494 1.00 94.75 97 ASP A CA 1
ATOM 809 C C . ASP A 1 97 ? 9.433 -15.552 -20.407 1.00 94.75 97 ASP A C 1
ATOM 811 O O . ASP A 1 97 ? 9.232 -16.750 -20.222 1.00 94.75 97 ASP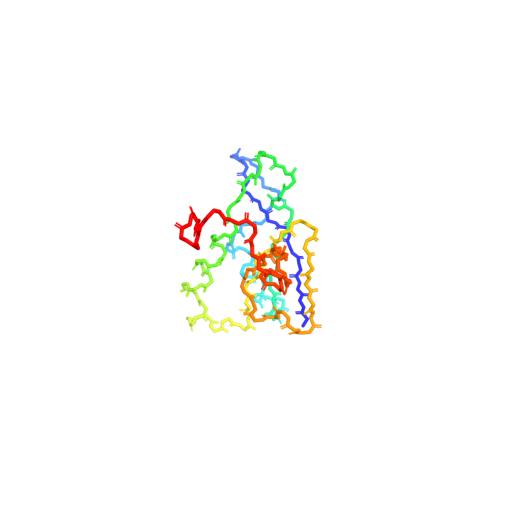 A O 1
ATOM 815 N N . ASP A 1 98 ? 10.247 -15.107 -21.366 1.00 94.44 98 ASP A N 1
ATOM 816 C CA . ASP A 1 98 ? 11.025 -15.899 -22.321 1.00 94.44 98 ASP A CA 1
ATOM 817 C C . ASP A 1 98 ? 12.547 -15.801 -22.095 1.00 94.44 98 ASP A C 1
ATOM 819 O O . ASP A 1 98 ? 13.347 -16.155 -22.969 1.00 94.44 98 ASP A O 1
ATOM 823 N N . CYS A 1 99 ? 12.982 -15.325 -20.926 1.00 92.38 99 CYS A N 1
ATOM 824 C CA . CYS A 1 99 ? 14.404 -15.202 -20.629 1.00 92.38 99 CYS A CA 1
ATOM 825 C C . CYS A 1 99 ? 15.091 -16.573 -20.624 1.00 92.38 99 CYS A C 1
ATOM 827 O O . CYS A 1 99 ? 14.549 -17.555 -20.117 1.00 92.38 99 CYS A O 1
ATOM 829 N N . PHE A 1 100 ? 16.296 -16.626 -21.194 1.00 92.56 100 PHE A N 1
ATOM 830 C CA . PHE A 1 100 ? 17.083 -17.851 -21.376 1.00 92.56 100 PHE A CA 1
ATOM 831 C C . PHE A 1 100 ? 16.414 -18.929 -22.248 1.00 92.56 100 PHE A C 1
ATOM 833 O O . PHE A 1 100 ? 16.813 -20.091 -22.207 1.00 92.56 100 PHE A O 1
ATOM 840 N N . THR A 1 101 ? 15.423 -18.567 -23.074 1.00 95.62 101 THR A N 1
ATOM 841 C CA . THR A 1 101 ? 14.908 -19.471 -24.123 1.00 95.62 101 THR A CA 1
ATOM 842 C C . THR A 1 101 ? 15.945 -19.760 -25.211 1.00 95.62 101 THR A C 1
ATOM 844 O O . THR A 1 101 ? 15.882 -20.803 -25.860 1.00 95.62 101 THR A O 1
ATOM 847 N N . ILE A 1 102 ? 16.921 -18.865 -25.376 1.00 94.50 102 ILE A N 1
ATOM 848 C CA . ILE A 1 102 ? 18.132 -19.057 -26.175 1.00 94.50 102 ILE A CA 1
ATOM 849 C C . ILE A 1 102 ? 19.368 -18.882 -25.287 1.00 94.50 102 ILE A C 1
ATOM 851 O O . ILE A 1 102 ? 19.318 -18.170 -24.280 1.00 94.50 102 ILE A O 1
ATOM 855 N N . GLU A 1 103 ? 20.474 -19.530 -25.660 1.00 92.00 103 GLU A N 1
ATOM 856 C CA . GLU A 1 103 ? 21.746 -19.377 -24.946 1.00 92.00 103 GLU A CA 1
ATOM 857 C C . GLU A 1 103 ? 22.193 -17.903 -24.967 1.00 92.00 103 GLU A C 1
ATOM 859 O O . GLU A 1 103 ? 22.179 -17.275 -26.032 1.00 92.00 103 GLU A O 1
ATOM 864 N N . PRO A 1 104 ? 22.567 -17.334 -23.807 1.00 90.94 104 PRO A N 1
ATOM 865 C CA . PRO A 1 104 ? 22.977 -15.943 -23.719 1.00 90.94 104 PRO A CA 1
ATOM 866 C C . PRO A 1 104 ? 24.336 -15.739 -24.397 1.00 90.94 104 PRO A C 1
ATOM 868 O O . PRO A 1 104 ? 25.268 -16.520 -24.204 1.00 90.94 104 PRO A O 1
ATOM 871 N N . ASP A 1 105 ? 24.454 -14.657 -25.165 1.00 93.94 105 ASP A N 1
ATOM 872 C CA . ASP A 1 105 ? 25.691 -14.278 -25.851 1.00 93.94 105 ASP A CA 1
ATOM 873 C C . ASP A 1 105 ? 26.690 -13.666 -24.855 1.00 93.94 105 ASP A C 1
ATOM 875 O O . ASP A 1 105 ? 26.772 -12.449 -24.677 1.00 93.94 105 ASP A O 1
ATOM 879 N N . LEU A 1 106 ? 27.384 -14.541 -24.118 1.00 95.31 106 LEU A N 1
ATOM 880 C CA . LEU A 1 106 ? 28.340 -14.187 -23.072 1.00 95.31 106 LEU A CA 1
ATOM 881 C C . LEU A 1 106 ? 29.706 -14.851 -23.310 1.00 95.31 106 LEU A C 1
ATOM 883 O O . LEU A 1 106 ? 29.759 -16.018 -23.705 1.00 95.31 106 LEU A O 1
ATOM 887 N N . PRO A 1 107 ? 30.829 -14.179 -22.974 1.00 93.88 107 PRO A N 1
ATOM 888 C CA . PRO A 1 107 ? 32.172 -14.749 -23.134 1.00 93.88 107 PRO A CA 1
ATOM 889 C C . PRO A 1 107 ? 32.403 -16.037 -22.326 1.00 93.88 107 PRO A C 1
ATOM 891 O O . PRO A 1 107 ? 33.196 -16.892 -22.715 1.00 93.88 107 PRO A O 1
ATOM 894 N N . PHE A 1 108 ? 31.734 -16.157 -21.177 1.00 94.25 108 PHE A N 1
ATOM 895 C CA . PHE A 1 108 ? 31.672 -17.348 -20.333 1.00 94.25 108 PHE A CA 1
ATOM 896 C C . PHE A 1 108 ? 30.439 -17.266 -19.421 1.00 94.25 108 PHE A C 1
ATOM 898 O O . PHE A 1 108 ? 29.910 -16.187 -19.158 1.00 94.25 108 PHE A O 1
ATOM 905 N N . LYS A 1 109 ? 29.981 -18.415 -18.911 1.00 89.62 109 LYS A N 1
ATOM 906 C CA . LYS A 1 109 ? 28.666 -18.555 -18.255 1.00 89.62 109 LYS A CA 1
ATOM 907 C C . LYS A 1 109 ? 28.470 -17.757 -16.959 1.00 89.62 109 LYS A C 1
ATOM 909 O O . LYS A 1 109 ? 27.334 -17.511 -16.590 1.00 89.62 109 LYS A O 1
ATOM 914 N N . SER A 1 110 ? 29.539 -17.382 -16.261 1.00 92.25 110 SER A N 1
ATOM 915 C CA . SER A 1 110 ? 29.486 -16.712 -14.950 1.00 92.25 110 SER A CA 1
ATOM 916 C C . SER A 1 110 ? 29.838 -15.225 -15.021 1.00 92.25 110 SER A C 1
ATOM 918 O O . SER A 1 110 ? 30.457 -14.690 -14.102 1.00 92.25 110 SER A O 1
ATOM 920 N N . PHE A 1 111 ? 29.555 -14.582 -16.152 1.00 94.81 111 PHE A N 1
ATOM 921 C CA . PHE A 1 111 ? 29.839 -13.161 -16.327 1.00 94.81 111 PHE A CA 1
ATOM 922 C C . PHE A 1 111 ? 28.857 -12.261 -15.550 1.00 94.81 111 PHE A C 1
ATOM 924 O O . PHE A 1 111 ? 29.267 -11.200 -15.081 1.00 94.81 111 PHE A O 1
ATOM 931 N N . LEU A 1 112 ? 27.598 -12.696 -15.395 1.00 89.69 112 LEU A N 1
ATOM 932 C CA . LEU A 1 112 ? 26.503 -12.000 -14.702 1.00 89.69 112 LEU A CA 1
ATOM 933 C C . LEU A 1 112 ? 25.781 -12.927 -13.718 1.00 89.69 112 LEU A C 1
ATOM 935 O O . LEU A 1 112 ? 25.839 -14.160 -13.930 1.00 89.69 112 LEU A O 1
#

Sequence (112 aa):
MSRSVLTGENPRGITDKMTSADILRMAESLNTKVVIPFHHDIWSNFQADPQEIRVLWEMKKDRLKYGFKPFIWQVGGKFTWPLDKDNFEYHYPRGFDDCFTIEPDLPFKSFL

pLDDT: mean 93.76, std 7.41, range [57.03, 98.56]

Organism: Salmonella enterica I (NCBI:txid59201)

Radius of gyration: 19.07 Å; chains: 1; bounding box: 51×42×44 Å